Protein AF-A0A8T7GAC8-F1 (afdb_monomer_lite)

Structure (mmCIF, N/CA/C/O backbone):
data_AF-A0A8T7GAC8-F1
#
_entry.id   AF-A0A8T7GAC8-F1
#
loop_
_atom_site.group_PDB
_atom_site.id
_atom_site.type_symbol
_atom_site.label_atom_id
_atom_site.label_alt_id
_atom_site.label_comp_id
_atom_site.label_asym_id
_atom_site.label_entity_id
_atom_site.label_seq_id
_atom_site.pdbx_PDB_ins_code
_atom_site.Cartn_x
_atom_site.Cartn_y
_atom_site.Cartn_z
_atom_site.occupancy
_atom_site.B_iso_or_equiv
_atom_site.auth_seq_id
_atom_site.auth_comp_id
_atom_site.auth_asym_id
_atom_site.auth_atom_id
_atom_site.pdbx_PDB_model_num
ATOM 1 N N . MET A 1 1 ? 17.254 -42.361 -56.843 1.00 50.12 1 MET A N 1
ATOM 2 C CA . MET A 1 1 ? 17.935 -43.010 -55.703 1.00 50.12 1 MET A CA 1
ATOM 3 C C . MET A 1 1 ? 18.199 -41.938 -54.663 1.00 50.12 1 MET A C 1
ATOM 5 O O . MET A 1 1 ? 18.933 -41.005 -54.951 1.00 50.12 1 MET A O 1
ATOM 9 N N . ALA A 1 2 ? 17.476 -41.992 -53.544 1.00 44.59 2 ALA A N 1
ATOM 10 C CA . ALA A 1 2 ? 17.486 -40.969 -52.505 1.00 44.59 2 ALA A CA 1
ATOM 11 C C . ALA A 1 2 ? 18.712 -41.146 -51.600 1.00 44.59 2 ALA A C 1
ATOM 13 O O . ALA A 1 2 ? 18.831 -42.155 -50.909 1.00 44.59 2 ALA A O 1
ATOM 14 N N . SER A 1 3 ? 19.624 -40.179 -51.610 1.00 52.47 3 SER A N 1
ATOM 15 C CA . SER A 1 3 ? 20.714 -40.089 -50.640 1.00 52.47 3 SER A CA 1
ATOM 16 C C . SER A 1 3 ? 20.232 -39.300 -49.424 1.00 52.47 3 SER A C 1
ATOM 18 O O . SER A 1 3 ? 20.096 -38.078 -49.470 1.00 52.47 3 SER A O 1
ATOM 20 N N . LEU A 1 4 ? 19.942 -40.033 -48.350 1.00 46.16 4 LEU A N 1
ATOM 21 C CA . LEU A 1 4 ? 19.665 -39.512 -47.016 1.00 46.16 4 LEU A CA 1
ATOM 22 C C . LEU A 1 4 ? 20.983 -39.028 -46.396 1.00 46.16 4 LEU A C 1
ATOM 24 O O . LEU A 1 4 ? 21.808 -39.841 -45.980 1.00 46.16 4 LEU A O 1
ATOM 28 N N . PHE A 1 5 ? 21.186 -37.714 -46.317 1.00 52.62 5 PHE A N 1
ATOM 29 C CA . PHE A 1 5 ? 22.205 -37.149 -45.435 1.00 52.62 5 PHE A CA 1
ATOM 30 C C . PHE A 1 5 ? 21.656 -37.155 -44.006 1.00 52.62 5 PHE A C 1
ATOM 32 O O . PHE A 1 5 ? 20.862 -36.303 -43.618 1.00 52.62 5 PHE A O 1
ATOM 39 N N . TYR A 1 6 ? 22.066 -38.160 -43.233 1.00 48.47 6 TYR A N 1
ATOM 40 C C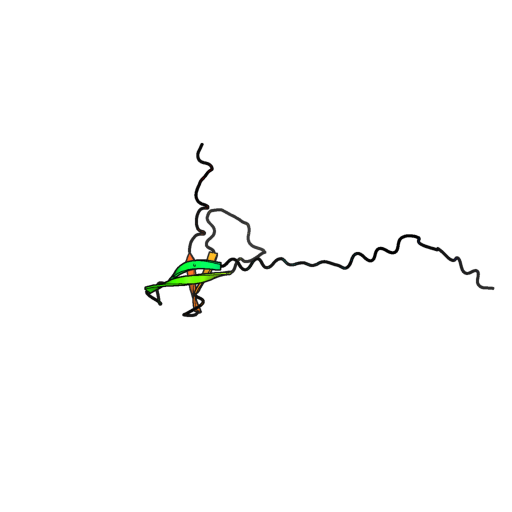A . TYR A 1 6 ? 21.907 -38.190 -41.783 1.00 48.47 6 TYR A CA 1
ATOM 41 C C . TYR A 1 6 ? 22.832 -37.137 -41.162 1.00 48.47 6 TYR A C 1
ATOM 43 O O . TYR A 1 6 ? 24.026 -37.378 -40.990 1.00 48.47 6 TYR A O 1
ATOM 51 N N . PHE A 1 7 ? 22.288 -35.971 -40.817 1.00 49.81 7 PHE A N 1
ATOM 52 C CA . PHE A 1 7 ? 22.952 -35.031 -39.916 1.00 49.81 7 PHE A CA 1
ATOM 53 C C . PHE A 1 7 ? 22.590 -35.431 -38.478 1.00 49.81 7 PHE A C 1
ATOM 55 O O . PHE A 1 7 ? 21.447 -35.297 -38.047 1.00 49.81 7 PHE A O 1
ATOM 62 N N . GLN A 1 8 ? 23.542 -36.032 -37.762 1.00 50.84 8 GLN A N 1
ATOM 63 C CA . GLN A 1 8 ? 23.407 -36.366 -36.343 1.00 50.84 8 GLN A CA 1
ATOM 64 C C . GLN A 1 8 ? 23.863 -35.173 -35.502 1.00 50.84 8 GLN A C 1
ATOM 66 O O . GLN A 1 8 ? 25.043 -35.058 -35.162 1.00 50.84 8 GLN A O 1
ATOM 71 N N . ASP A 1 9 ? 22.924 -34.306 -35.135 1.00 51.22 9 ASP A N 1
ATOM 72 C CA . ASP A 1 9 ? 23.166 -33.275 -34.130 1.00 51.22 9 ASP A CA 1
ATOM 73 C C . ASP A 1 9 ? 23.304 -33.909 -32.736 1.00 51.22 9 ASP A C 1
ATOM 75 O O . ASP A 1 9 ? 22.337 -34.267 -32.061 1.00 51.22 9 ASP A O 1
ATOM 79 N N . ARG A 1 10 ? 24.556 -34.040 -32.284 1.00 56.81 10 ARG A N 1
ATOM 80 C CA . ARG A 1 10 ? 24.924 -34.289 -30.884 1.00 56.81 10 ARG A CA 1
ATOM 81 C C . ARG A 1 10 ? 24.779 -33.003 -30.070 1.00 56.81 10 ARG A C 1
ATOM 83 O O . ARG A 1 10 ? 25.780 -32.392 -29.714 1.00 56.81 10 ARG A O 1
ATOM 90 N N . ASN A 1 11 ? 23.557 -32.595 -29.744 1.00 52.94 11 ASN A N 1
ATOM 91 C CA . ASN A 1 11 ? 23.307 -31.858 -28.498 1.00 52.94 11 ASN A CA 1
ATOM 92 C C . ASN A 1 11 ? 21.809 -31.755 -28.204 1.00 52.94 11 ASN A C 1
ATOM 94 O O . ASN A 1 11 ? 21.170 -30.716 -28.355 1.00 52.94 11 ASN A O 1
ATOM 98 N N . SER A 1 12 ? 21.239 -32.863 -27.741 1.00 50.97 12 SER A N 1
ATOM 99 C CA . SER A 1 12 ? 19.935 -32.882 -27.094 1.00 50.97 12 SER A CA 1
ATOM 100 C C . SER A 1 12 ? 20.018 -32.160 -25.747 1.00 50.97 12 SER A C 1
ATOM 102 O O . SER A 1 12 ? 20.210 -32.778 -24.700 1.00 50.97 12 SER A O 1
ATOM 104 N N . LYS A 1 13 ? 19.857 -30.841 -25.757 1.00 51.19 13 LYS A N 1
ATOM 105 C CA . LYS A 1 13 ? 19.338 -30.126 -24.594 1.00 51.19 13 LYS A CA 1
ATOM 106 C C . LYS A 1 13 ? 18.170 -29.283 -25.062 1.00 51.19 13 LYS A C 1
ATOM 108 O O . LYS A 1 13 ? 18.318 -28.139 -25.474 1.00 51.19 13 LYS A O 1
ATOM 113 N N . ALA A 1 14 ? 17.002 -29.914 -25.013 1.00 46.69 14 ALA A N 1
ATOM 114 C CA . ALA A 1 14 ? 15.731 -29.226 -24.955 1.00 46.69 14 ALA A CA 1
ATOM 115 C C . ALA A 1 14 ? 15.750 -28.327 -23.711 1.00 46.69 14 ALA A C 1
ATOM 117 O O . ALA A 1 14 ? 15.490 -28.778 -22.596 1.00 46.69 14 ALA A O 1
ATOM 118 N N . TYR A 1 15 ? 16.133 -27.066 -23.888 1.00 52.47 15 TYR A N 1
ATOM 119 C CA . TYR A 1 15 ? 15.866 -26.039 -22.896 1.00 52.47 15 TYR A CA 1
ATOM 120 C C . TYR A 1 15 ? 14.402 -25.656 -23.074 1.00 52.47 15 TYR A C 1
ATOM 122 O O . TYR A 1 15 ? 14.029 -24.935 -23.996 1.00 52.47 15 TYR A O 1
ATOM 130 N N . TYR A 1 16 ? 13.561 -26.245 -22.229 1.00 55.06 16 TYR A N 1
ATOM 131 C CA . TYR A 1 16 ? 12.168 -25.864 -22.073 1.00 55.06 16 TYR A CA 1
ATOM 132 C C . TYR A 1 16 ? 12.092 -24.351 -21.846 1.00 55.06 16 TYR A C 1
ATOM 134 O O . TYR A 1 16 ? 12.779 -23.812 -20.979 1.00 55.06 16 TYR A O 1
ATOM 142 N N . ASN A 1 17 ? 11.262 -23.681 -22.644 1.00 57.31 17 ASN A N 1
ATOM 143 C CA . ASN A 1 17 ? 10.931 -22.272 -22.495 1.00 57.31 17 ASN A CA 1
ATOM 144 C C . ASN A 1 17 ? 10.423 -22.010 -21.069 1.00 57.31 17 ASN A C 1
ATOM 146 O O . ASN A 1 17 ? 9.297 -22.382 -20.743 1.00 57.31 17 ASN A O 1
ATOM 150 N N . CYS A 1 18 ? 11.202 -21.333 -20.229 1.00 54.28 18 CYS A N 1
ATOM 151 C CA . CYS A 1 18 ? 10.656 -20.643 -19.070 1.00 54.28 18 CYS A CA 1
ATOM 152 C C . CYS A 1 18 ? 10.290 -19.222 -19.499 1.00 54.28 18 CYS A C 1
ATOM 154 O O . CYS A 1 18 ? 11.001 -18.258 -19.235 1.00 54.28 18 CYS A O 1
ATOM 156 N N . ILE A 1 19 ? 9.130 -19.076 -20.146 1.00 58.56 19 ILE A N 1
ATOM 157 C CA . ILE A 1 19 ? 8.395 -17.810 -20.067 1.00 58.56 19 ILE A CA 1
ATOM 158 C C . ILE A 1 19 ? 7.831 -17.761 -18.641 1.00 58.56 19 ILE A C 1
ATOM 160 O O . ILE A 1 19 ? 6.657 -18.017 -18.392 1.00 58.56 19 ILE A O 1
ATOM 164 N N . GLN A 1 20 ? 8.718 -17.530 -17.675 1.00 52.56 20 GLN A N 1
ATOM 165 C CA . GLN A 1 20 ? 8.357 -17.062 -16.350 1.00 52.56 20 GLN A CA 1
ATOM 166 C C . GLN A 1 20 ? 8.060 -15.575 -16.514 1.00 52.56 20 GLN A C 1
ATOM 168 O O . GLN A 1 20 ? 8.931 -14.720 -16.391 1.00 52.56 20 GLN A O 1
ATOM 173 N N . THR A 1 21 ? 6.817 -15.249 -16.865 1.00 52.41 21 THR A N 1
ATOM 174 C CA . THR A 1 21 ? 6.287 -13.934 -16.511 1.00 52.41 21 THR A CA 1
ATOM 175 C C . THR A 1 21 ? 6.142 -13.946 -15.000 1.00 52.41 21 THR A C 1
ATOM 177 O O . THR A 1 21 ? 5.120 -14.391 -14.474 1.00 52.41 21 THR A O 1
ATOM 180 N N . ASP A 1 22 ? 7.196 -13.527 -14.308 1.00 52.28 22 ASP A N 1
ATOM 181 C CA . ASP A 1 22 ? 7.183 -13.266 -12.877 1.00 52.28 22 ASP A CA 1
ATOM 182 C C . ASP A 1 22 ? 6.204 -12.115 -12.612 1.00 52.28 22 ASP A C 1
ATOM 184 O O . ASP A 1 22 ? 6.574 -10.950 -12.481 1.00 52.28 22 ASP A O 1
ATOM 188 N N . LEU A 1 23 ? 4.910 -12.430 -12.562 1.00 55.12 23 LEU A N 1
ATOM 189 C CA . LEU A 1 23 ? 3.904 -11.590 -11.933 1.00 55.12 23 LEU A CA 1
ATOM 190 C C . LEU A 1 23 ? 4.222 -11.610 -10.437 1.00 55.12 23 LEU A C 1
ATOM 192 O O . LEU A 1 23 ? 3.657 -12.386 -9.669 1.00 55.12 23 LEU A O 1
ATOM 196 N N . GLN A 1 24 ? 5.188 -10.787 -10.028 1.00 56.81 24 GLN A N 1
ATOM 197 C CA . GLN A 1 24 ? 5.452 -10.496 -8.627 1.00 56.81 24 GLN A CA 1
ATOM 198 C C . GLN A 1 24 ? 4.219 -9.793 -8.049 1.00 56.81 24 GLN A C 1
ATOM 200 O O . GLN A 1 24 ? 4.122 -8.567 -8.030 1.00 56.81 24 GLN A O 1
ATOM 205 N N . MET A 1 25 ? 3.251 -10.580 -7.5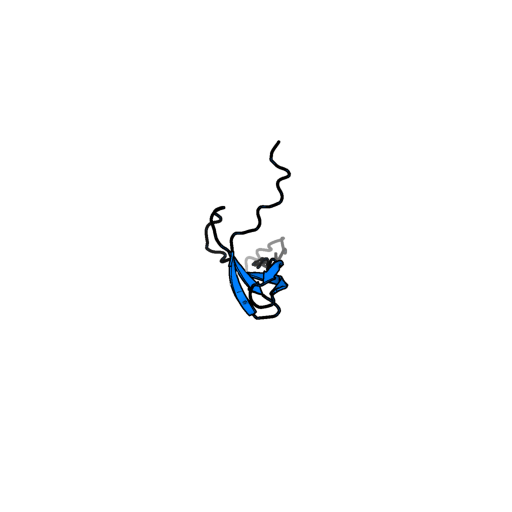81 1.00 63.25 25 MET A N 1
ATOM 206 C CA . MET A 1 25 ? 2.143 -10.086 -6.774 1.00 63.25 25 MET A CA 1
ATOM 207 C C . MET A 1 25 ? 2.698 -9.734 -5.396 1.00 63.25 25 MET A C 1
ATOM 209 O O . MET A 1 25 ? 2.745 -10.563 -4.490 1.00 63.25 25 MET A O 1
ATOM 213 N N . SER A 1 26 ? 3.204 -8.510 -5.258 1.00 78.12 26 SER A N 1
ATOM 214 C CA . SER A 1 26 ? 3.662 -8.018 -3.965 1.00 78.12 26 SER A CA 1
ATOM 215 C C . SER A 1 26 ? 2.452 -7.681 -3.093 1.00 78.12 26 SER A C 1
ATOM 217 O O . SER A 1 26 ? 1.528 -6.986 -3.515 1.00 78.12 26 SER A O 1
ATOM 219 N N . THR A 1 27 ? 2.439 -8.209 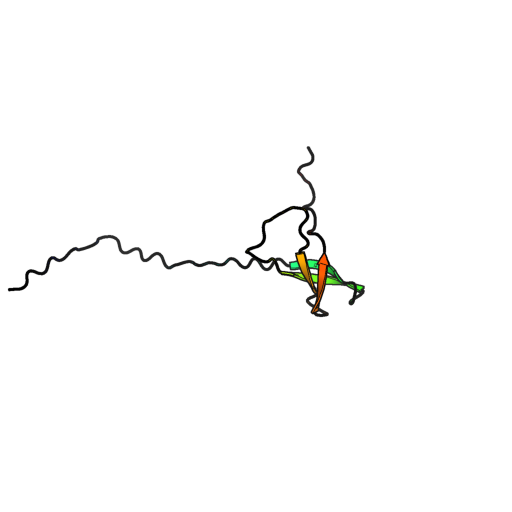-1.871 1.00 86.19 27 THR A N 1
ATOM 220 C CA . THR A 1 27 ? 1.426 -7.901 -0.856 1.00 86.19 27 THR A CA 1
ATOM 221 C C . THR A 1 27 ? 2.026 -6.957 0.179 1.00 86.19 27 THR A C 1
ATOM 223 O O . THR A 1 27 ? 3.032 -7.284 0.812 1.00 86.19 27 THR A O 1
ATOM 226 N N . GLU A 1 28 ? 1.412 -5.794 0.389 1.00 85.56 28 GLU A N 1
ATOM 227 C CA . GLU A 1 28 ? 1.843 -4.818 1.395 1.00 85.56 28 GLU A CA 1
ATOM 228 C C . GLU A 1 28 ? 0.794 -4.693 2.513 1.00 85.56 28 GLU A C 1
ATOM 230 O O . GLU A 1 28 ? -0.407 -4.577 2.261 1.00 85.56 28 GLU A O 1
ATOM 235 N N . LYS A 1 29 ? 1.236 -4.641 3.776 1.00 88.56 29 LYS A N 1
ATOM 236 C CA . LYS A 1 29 ? 0.347 -4.349 4.913 1.00 88.56 29 LYS A CA 1
ATOM 237 C C . LYS A 1 29 ? 0.122 -2.843 5.009 1.00 88.56 29 LYS A C 1
ATOM 239 O O . LYS A 1 29 ? 1.044 -2.090 5.318 1.00 88.56 29 LYS A O 1
ATOM 244 N N . ARG A 1 30 ? -1.112 -2.392 4.768 1.00 85.31 30 ARG A N 1
ATOM 245 C CA . ARG A 1 30 ? -1.490 -0.969 4.811 1.00 85.31 30 ARG A CA 1
ATOM 246 C C . ARG A 1 30 ? -2.790 -0.742 5.566 1.00 85.31 30 ARG A C 1
ATOM 248 O O . ARG A 1 30 ? -3.598 -1.646 5.762 1.00 85.31 30 ARG A O 1
ATOM 255 N N . PHE A 1 31 ? -2.985 0.498 6.004 1.00 87.38 31 PHE A N 1
ATOM 256 C CA . PHE A 1 31 ? -4.257 0.929 6.566 1.00 87.38 31 PHE A CA 1
ATOM 257 C C . PHE A 1 31 ? -5.292 1.099 5.448 1.00 87.38 31 PHE A C 1
ATOM 259 O O . PHE A 1 31 ? -5.057 1.836 4.480 1.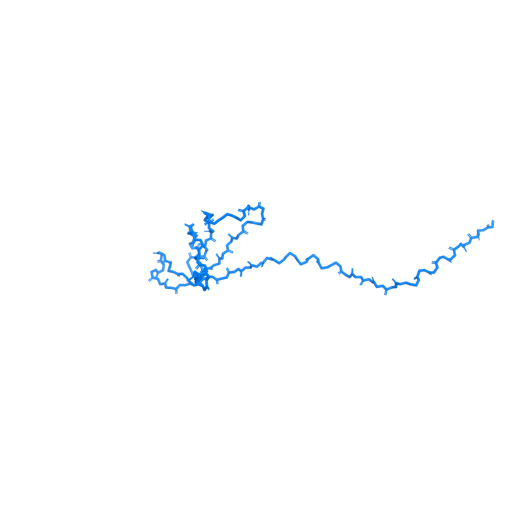00 87.38 31 PHE A O 1
ATOM 266 N N . CYS A 1 32 ? -6.417 0.399 5.585 1.00 87.75 32 CYS A N 1
ATOM 267 C CA . CYS A 1 32 ? -7.546 0.521 4.676 1.00 87.75 32 CYS A CA 1
ATOM 268 C C . CYS A 1 32 ? -8.544 1.547 5.214 1.00 87.75 32 CYS A C 1
ATOM 270 O O . CYS A 1 32 ? -9.040 1.401 6.329 1.00 87.75 32 CYS A O 1
ATOM 272 N N . ASP A 1 33 ? -8.900 2.526 4.385 1.00 85.94 33 ASP A N 1
ATOM 273 C CA . ASP A 1 33 ? -9.812 3.608 4.765 1.00 85.94 33 ASP A CA 1
ATOM 274 C C . ASP A 1 33 ? -11.255 3.105 4.992 1.00 85.94 33 ASP A C 1
ATOM 276 O O . ASP A 1 33 ? -11.992 3.686 5.780 1.00 85.94 33 ASP A O 1
ATOM 280 N N . LYS A 1 34 ? -11.649 1.981 4.364 1.00 89.06 34 LYS A N 1
ATOM 281 C CA . LYS A 1 34 ? -12.970 1.353 4.563 1.00 89.06 34 LYS A CA 1
ATOM 282 C C . LYS A 1 34 ? -13.037 0.402 5.754 1.00 89.06 34 LYS A C 1
ATOM 284 O O . LYS A 1 34 ? -14.033 0.393 6.462 1.00 89.06 34 LYS A O 1
ATOM 289 N N . CYS A 1 35 ? -12.011 -0.427 5.955 1.00 86.88 35 CYS A N 1
ATOM 290 C CA . CYS A 1 35 ? -11.981 -1.360 7.088 1.00 86.88 35 CYS A CA 1
ATOM 291 C C . CYS A 1 35 ? -11.580 -0.666 8.395 1.00 86.88 35 CYS A C 1
ATOM 293 O O . CYS A 1 35 ? -11.755 -1.249 9.458 1.00 86.88 35 CYS A O 1
ATOM 295 N N . MET A 1 36 ? -10.985 0.532 8.311 1.00 89.31 36 MET A N 1
ATOM 296 C CA . MET A 1 36 ? -10.380 1.263 9.430 1.00 89.31 36 MET A CA 1
ATOM 297 C C . MET A 1 36 ? -9.366 0.423 10.230 1.00 89.31 36 MET A C 1
ATOM 299 O O . MET A 1 36 ? -9.143 0.639 11.418 1.00 89.31 36 MET A O 1
ATOM 303 N N . GLN A 1 37 ? -8.741 -0.554 9.569 1.00 91.06 37 GLN A N 1
ATOM 304 C CA . GLN A 1 37 ? -7.813 -1.518 10.156 1.00 91.06 37 GLN A CA 1
ATOM 305 C C . GLN A 1 37 ? -6.621 -1.754 9.220 1.00 91.06 37 GLN A C 1
ATOM 307 O O . GLN A 1 37 ? -6.689 -1.511 8.006 1.00 91.06 37 GLN A O 1
ATOM 312 N N . ARG A 1 38 ? -5.509 -2.241 9.787 1.00 88.69 38 ARG A N 1
ATOM 313 C CA . ARG A 1 38 ? -4.347 -2.685 9.007 1.00 88.69 38 ARG A CA 1
ATOM 314 C C . ARG A 1 38 ? -4.666 -4.024 8.355 1.00 88.69 38 ARG A C 1
ATOM 316 O O . ARG A 1 38 ? -4.878 -5.011 9.045 1.00 88.69 38 ARG A O 1
ATOM 323 N N . THR A 1 39 ? -4.699 -4.030 7.030 1.00 91.06 39 THR A N 1
ATOM 324 C CA . THR A 1 39 ? -5.083 -5.178 6.205 1.00 91.06 39 THR A CA 1
ATOM 325 C C . THR A 1 39 ? -4.055 -5.400 5.101 1.00 91.06 39 THR A C 1
ATOM 327 O O . THR A 1 39 ? -3.275 -4.504 4.750 1.00 91.06 39 THR A O 1
ATOM 330 N N . GLU A 1 40 ? -4.030 -6.612 4.565 1.00 91.62 40 GLU A N 1
ATOM 331 C CA . GLU A 1 40 ? -3.168 -6.979 3.443 1.00 91.62 40 GLU A CA 1
ATOM 332 C C . GLU A 1 40 ? -3.748 -6.412 2.149 1.00 91.62 40 GLU A C 1
ATOM 334 O O . GLU A 1 40 ? -4.944 -6.567 1.877 1.00 91.62 40 GLU A O 1
ATOM 339 N N . HIS A 1 41 ? -2.914 -5.695 1.398 1.00 91.25 41 HIS A N 1
ATOM 340 C CA . HIS A 1 41 ? -3.276 -5.104 0.119 1.00 91.25 41 HIS A CA 1
ATOM 341 C C . HIS A 1 41 ? -2.416 -5.683 -0.997 1.00 91.25 41 HIS A C 1
ATOM 343 O O . HIS A 1 41 ? -1.187 -5.656 -0.908 1.00 91.25 41 HIS A O 1
ATOM 349 N N . ASP A 1 42 ? -3.074 -6.105 -2.070 1.00 90.38 42 ASP A N 1
ATOM 350 C CA . ASP A 1 42 ? -2.422 -6.576 -3.284 1.00 90.38 42 ASP A CA 1
ATOM 351 C C . ASP A 1 42 ? -1.983 -5.373 -4.114 1.00 90.38 42 ASP A C 1
ATOM 353 O O . ASP A 1 42 ? -2.773 -4.453 -4.380 1.00 90.38 42 ASP A O 1
ATOM 357 N N . VAL A 1 43 ? -0.711 -5.366 -4.507 1.00 87.31 43 VAL A N 1
ATOM 358 C CA . VAL A 1 43 ? -0.156 -4.346 -5.389 1.00 87.31 43 VAL A CA 1
ATOM 359 C C . VAL A 1 43 ? -0.337 -4.802 -6.826 1.00 87.31 43 VAL A C 1
ATOM 361 O O . VAL A 1 43 ? 0.240 -5.794 -7.263 1.00 87.31 43 VAL A O 1
ATOM 364 N N . VAL A 1 44 ? -1.137 -4.047 -7.572 1.00 84.75 44 VAL A N 1
ATOM 365 C CA . VAL A 1 44 ? -1.270 -4.228 -9.017 1.00 84.75 44 VAL A CA 1
ATOM 366 C C . VAL A 1 44 ? -0.328 -3.233 -9.683 1.00 84.75 44 VAL A C 1
ATOM 368 O O . VAL A 1 44 ? -0.578 -2.022 -9.669 1.00 84.75 44 VAL A O 1
ATOM 371 N N . GLU A 1 45 ? 0.784 -3.743 -10.210 1.00 77.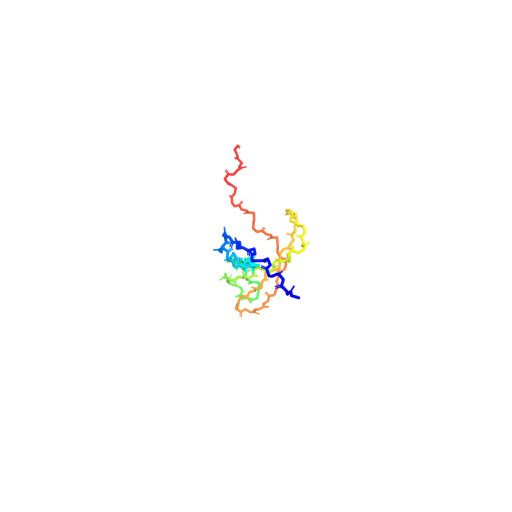19 45 GLU A N 1
ATOM 372 C CA . GLU A 1 45 ? 1.734 -2.977 -11.016 1.00 77.19 45 GLU A CA 1
ATOM 373 C C . GLU A 1 45 ? 1.539 -3.308 -12.496 1.00 77.19 45 GLU A C 1
ATOM 375 O O . GLU A 1 45 ? 1.596 -4.469 -12.890 1.00 77.19 45 GLU A O 1
ATOM 380 N N . ASP A 1 46 ? 1.317 -2.286 -13.325 1.00 70.50 46 ASP A N 1
ATOM 381 C CA . ASP A 1 46 ? 1.299 -2.479 -14.777 1.00 70.50 46 ASP A CA 1
ATOM 382 C C . ASP A 1 46 ? 2.736 -2.689 -15.286 1.00 70.50 46 ASP A C 1
ATOM 384 O O . ASP A 1 46 ? 3.579 -1.813 -15.023 1.00 70.50 46 ASP A O 1
ATOM 388 N N . PRO A 1 47 ? 3.011 -3.787 -16.021 1.00 66.94 47 PRO A N 1
ATOM 389 C CA . PRO A 1 47 ? 4.355 -4.150 -16.479 1.00 66.94 47 PRO A CA 1
ATOM 390 C C . PRO A 1 47 ? 4.894 -3.233 -17.586 1.00 66.94 47 PRO A C 1
ATOM 392 O O . PRO A 1 47 ? 6.102 -3.135 -17.768 1.00 66.94 47 PRO A O 1
ATOM 395 N N . GLU A 1 48 ? 4.020 -2.528 -18.306 1.00 65.62 48 GLU A N 1
ATOM 396 C CA . GLU A 1 48 ? 4.398 -1.611 -19.393 1.00 65.62 48 GLU A CA 1
ATOM 397 C C . GLU A 1 48 ? 4.787 -0.210 -18.886 1.00 65.62 48 GLU A C 1
ATOM 399 O O . GLU A 1 48 ? 5.315 0.628 -19.616 1.00 65.62 48 GLU A O 1
ATOM 404 N N . ALA A 1 49 ? 4.533 0.078 -17.610 1.00 63.34 49 ALA A N 1
ATOM 405 C CA . ALA A 1 49 ? 4.677 1.423 -17.086 1.00 63.34 49 ALA A CA 1
ATOM 406 C C . ALA A 1 49 ? 6.071 1.675 -16.490 1.00 63.34 49 ALA A C 1
ATOM 408 O O . ALA A 1 49 ? 6.523 1.005 -15.563 1.00 63.34 49 ALA A O 1
ATOM 409 N N . ILE A 1 50 ? 6.714 2.730 -16.996 1.00 66.81 50 ILE A N 1
ATOM 410 C CA . ILE A 1 50 ? 8.062 3.182 -16.631 1.00 66.81 50 ILE A CA 1
ATOM 411 C C . ILE A 1 50 ? 8.174 3.409 -15.110 1.00 66.81 50 ILE A C 1
ATOM 413 O O . ILE A 1 50 ? 7.412 4.179 -14.511 1.00 66.81 50 ILE A O 1
ATOM 417 N N . TYR A 1 51 ? 9.158 2.760 -14.480 1.00 62.88 51 TYR A N 1
ATOM 418 C CA . TYR A 1 51 ? 9.438 2.862 -13.046 1.00 62.88 51 TYR A CA 1
ATOM 419 C C . TYR A 1 51 ? 10.028 4.232 -12.688 1.00 62.88 51 TYR A C 1
ATOM 421 O O . TYR A 1 51 ? 11.237 4.442 -12.707 1.00 62.88 51 TYR A O 1
ATOM 429 N N . THR A 1 52 ? 9.168 5.185 -12.328 1.00 72.75 52 THR A N 1
ATOM 430 C CA . THR A 1 52 ? 9.592 6.463 -11.738 1.00 72.75 52 THR A CA 1
ATOM 431 C C . THR A 1 52 ? 9.196 6.535 -10.265 1.00 72.75 52 THR A C 1
ATOM 433 O O . THR A 1 52 ? 8.109 6.109 -9.873 1.00 72.75 52 THR A O 1
ATOM 436 N N . TYR A 1 53 ? 10.047 7.137 -9.429 1.00 66.50 53 TYR A N 1
ATOM 437 C CA . TYR A 1 53 ? 9.819 7.272 -7.979 1.00 66.50 53 TYR A CA 1
ATOM 438 C C . TYR A 1 53 ? 8.559 8.079 -7.605 1.00 66.50 53 TYR A C 1
ATOM 440 O O . TYR A 1 53 ? 8.109 8.047 -6.461 1.00 66.50 53 TYR A O 1
ATOM 448 N N . LYS A 1 54 ? 7.986 8.827 -8.557 1.00 69.38 54 LYS A N 1
ATOM 449 C CA . LYS A 1 54 ? 6.750 9.602 -8.370 1.00 69.38 54 LYS A CA 1
ATOM 450 C C . LYS A 1 54 ? 5.480 8.796 -8.679 1.00 69.38 54 LYS A C 1
ATOM 452 O O . LYS A 1 54 ? 4.383 9.309 -8.445 1.00 69.38 54 LYS A O 1
ATOM 457 N N . ARG A 1 55 ? 5.599 7.567 -9.199 1.00 76.44 55 ARG A N 1
ATOM 458 C CA . ARG A 1 55 ? 4.459 6.740 -9.622 1.00 76.44 55 ARG A CA 1
ATOM 459 C C . ARG A 1 55 ? 3.577 6.353 -8.429 1.00 76.44 55 ARG A C 1
ATOM 461 O O . ARG A 1 55 ? 4.054 6.009 -7.347 1.00 76.44 55 ARG A O 1
ATOM 468 N N . ARG A 1 56 ? 2.259 6.404 -8.640 1.00 81.19 56 ARG A N 1
ATOM 469 C CA . ARG A 1 56 ? 1.260 5.841 -7.720 1.00 81.19 56 ARG A CA 1
ATOM 470 C C . ARG A 1 56 ? 0.981 4.399 -8.134 1.00 81.19 56 ARG A C 1
ATOM 472 O O . ARG A 1 56 ? 0.834 4.131 -9.322 1.00 81.19 56 ARG A O 1
ATOM 479 N N . ARG A 1 57 ? 0.903 3.496 -7.160 1.00 85.56 57 ARG A N 1
ATOM 480 C CA . ARG A 1 57 ? 0.535 2.090 -7.364 1.00 85.56 57 ARG A CA 1
ATOM 481 C C . ARG A 1 57 ? -0.916 1.888 -6.944 1.00 85.56 57 ARG A C 1
ATOM 483 O O . ARG A 1 57 ? -1.416 2.616 -6.074 1.00 85.56 57 ARG A O 1
ATOM 490 N N . LYS A 1 58 ? -1.600 0.934 -7.574 1.00 88.25 58 LYS A N 1
ATOM 491 C CA . LYS A 1 58 ? -2.960 0.552 -7.194 1.00 88.25 58 LYS A CA 1
ATOM 492 C C . LYS A 1 58 ? -2.872 -0.525 -6.117 1.00 88.25 58 LYS A C 1
ATOM 494 O O . LYS A 1 58 ? -2.308 -1.587 -6.348 1.00 88.25 58 LYS A O 1
ATOM 499 N N . TYR A 1 59 ? -3.442 -0.228 -4.957 1.00 89.62 59 TYR A N 1
ATOM 500 C CA . TYR A 1 59 ? -3.523 -1.134 -3.818 1.00 89.62 59 TYR A CA 1
ATOM 501 C C . TYR A 1 59 ? -4.957 -1.619 -3.670 1.00 89.62 59 TYR A C 1
ATOM 503 O O . TYR A 1 59 ? -5.857 -0.793 -3.498 1.00 89.62 59 TYR A O 1
ATOM 511 N N . VAL A 1 60 ? -5.175 -2.930 -3.714 1.00 91.38 60 VAL A N 1
ATOM 512 C CA . VAL A 1 60 ? -6.494 -3.546 -3.530 1.00 91.38 60 VAL A CA 1
ATOM 513 C C . VAL A 1 60 ? -6.530 -4.233 -2.174 1.00 91.38 60 VAL A C 1
ATOM 515 O O . VAL A 1 60 ? -5.746 -5.135 -1.921 1.00 91.38 60 VAL A O 1
ATOM 518 N N . CYS A 1 61 ? -7.419 -3.800 -1.282 1.00 91.56 61 CYS A N 1
ATOM 519 C CA . CYS A 1 61 ? -7.581 -4.455 0.017 1.00 91.56 61 CYS A CA 1
ATOM 520 C C . CYS A 1 61 ? -8.169 -5.864 -0.159 1.00 91.56 61 CYS A C 1
ATOM 522 O O . CYS A 1 61 ? -9.243 -6.003 -0.744 1.00 91.56 61 CYS A O 1
ATOM 524 N N . SER A 1 62 ? -7.524 -6.880 0.413 1.00 90.31 62 SER A N 1
ATOM 525 C CA . SER A 1 62 ? -7.997 -8.276 0.394 1.00 90.31 62 SER A CA 1
ATOM 526 C C . SER A 1 62 ? -9.366 -8.464 1.067 1.00 90.31 62 SER A C 1
ATOM 528 O O . SER A 1 62 ? -10.171 -9.281 0.627 1.00 90.31 62 SER A O 1
ATOM 530 N N . GLN A 1 63 ? -9.664 -7.670 2.102 1.00 90.50 63 GLN A N 1
ATOM 531 C CA . GLN A 1 63 ? -10.873 -7.810 2.923 1.00 90.50 63 GLN A CA 1
ATOM 532 C C . GLN A 1 63 ? -12.097 -7.106 2.315 1.00 90.50 63 GLN A C 1
ATOM 534 O O . GLN A 1 63 ? -13.159 -7.704 2.172 1.00 90.50 63 GLN A O 1
ATOM 539 N N . CYS A 1 64 ? -11.969 -5.829 1.935 1.00 90.44 64 CYS A N 1
ATOM 540 C CA . CYS A 1 64 ? -13.099 -5.034 1.426 1.00 90.44 64 CYS A CA 1
ATOM 541 C C . CYS A 1 64 ? -13.082 -4.806 -0.090 1.00 90.44 64 CYS A C 1
ATOM 543 O O . CYS A 1 64 ? -13.970 -4.127 -0.610 1.00 90.44 64 CYS A O 1
ATOM 545 N N . LYS A 1 65 ? -12.060 -5.310 -0.797 1.00 90.19 65 LYS A N 1
ATOM 546 C CA . LYS A 1 65 ? -11.848 -5.141 -2.248 1.00 90.19 65 LYS A CA 1
ATOM 547 C C . LYS A 1 65 ? -11.796 -3.683 -2.713 1.00 90.19 65 LYS A C 1
ATOM 549 O O . LYS A 1 65 ? -11.919 -3.388 -3.899 1.00 90.19 65 LYS A O 1
ATOM 554 N N . HIS A 1 66 ? -11.604 -2.744 -1.788 1.00 89.69 66 HIS A N 1
ATOM 555 C CA . HIS A 1 66 ? -11.477 -1.338 -2.129 1.00 89.69 66 HIS A CA 1
ATOM 556 C C . HIS A 1 66 ? -10.105 -1.074 -2.743 1.00 89.69 66 HIS A C 1
ATOM 558 O O . HIS A 1 66 ? -9.077 -1.397 -2.143 1.00 89.69 66 HIS A O 1
ATOM 564 N N . SER A 1 67 ? -10.097 -0.471 -3.930 1.00 90.50 67 SER A N 1
ATOM 565 C CA . SER A 1 67 ? -8.873 -0.030 -4.585 1.00 90.50 67 SER A CA 1
ATOM 566 C C . SER A 1 67 ? -8.538 1.404 -4.199 1.00 90.50 67 SER A C 1
ATOM 568 O O . SER A 1 67 ? -9.375 2.293 -4.350 1.00 90.50 67 SER A O 1
ATOM 570 N N . SER A 1 68 ? -7.298 1.644 -3.788 1.00 86.81 68 SER A N 1
ATOM 571 C CA . SER A 1 68 ? -6.775 2.981 -3.518 1.00 86.81 68 SER A CA 1
ATOM 572 C C . SER A 1 68 ? -5.470 3.214 -4.276 1.00 86.81 68 SER A C 1
ATOM 574 O O . SER A 1 68 ? -4.652 2.308 -4.428 1.00 86.81 68 SER A O 1
ATOM 576 N N . PHE A 1 69 ? -5.269 4.437 -4.763 1.00 87.75 69 PHE A N 1
ATOM 577 C CA . PHE A 1 69 ? -4.022 4.838 -5.408 1.00 87.75 69 PHE A CA 1
ATOM 578 C C . PHE A 1 69 ? -3.143 5.543 -4.388 1.00 87.75 69 PHE A C 1
ATOM 580 O O . PHE A 1 69 ? -3.399 6.691 -4.018 1.00 87.75 69 PHE A O 1
ATOM 587 N N . LYS A 1 70 ? -2.098 4.860 -3.927 1.00 85.62 70 LYS A N 1
ATOM 588 C CA . LYS A 1 70 ? -1.163 5.398 -2.934 1.00 85.62 70 LYS A CA 1
ATOM 589 C C . LYS A 1 70 ? 0.249 5.392 -3.519 1.00 85.62 70 LYS A C 1
ATOM 591 O O . LYS A 1 70 ? 0.548 4.682 -4.481 1.00 85.62 70 LYS A O 1
ATOM 596 N N . ARG A 1 71 ? 1.126 6.243 -2.983 1.00 82.25 71 ARG A N 1
ATOM 597 C CA . ARG A 1 71 ? 2.553 6.186 -3.332 1.00 82.25 71 ARG A CA 1
ATOM 598 C C . ARG A 1 71 ? 3.146 4.891 -2.772 1.00 82.25 71 ARG A C 1
ATOM 600 O O . ARG A 1 71 ? 2.714 4.431 -1.704 1.00 82.25 71 ARG A O 1
ATOM 607 N N . GLY A 1 72 ? 4.108 4.322 -3.498 1.00 78.38 72 GLY A N 1
ATOM 608 C CA . GLY A 1 72 ? 4.915 3.209 -3.003 1.00 78.38 72 GLY A CA 1
ATOM 609 C C . GLY A 1 72 ? 5.533 3.562 -1.652 1.00 78.38 72 GLY A C 1
ATOM 610 O O . GLY A 1 72 ? 5.832 4.734 -1.397 1.00 78.38 72 GLY A O 1
ATOM 611 N N . LEU A 1 73 ? 5.656 2.578 -0.762 1.00 72.56 73 LEU A N 1
ATOM 612 C CA . LEU A 1 73 ? 6.410 2.789 0.467 1.00 72.56 73 LEU A CA 1
ATOM 613 C C . LEU A 1 73 ? 7.859 3.046 0.047 1.00 72.56 73 LEU A C 1
ATOM 615 O O . LEU A 1 73 ? 8.404 2.311 -0.777 1.00 72.56 73 LEU A O 1
ATOM 619 N N . ARG A 1 74 ? 8.475 4.110 0.571 1.00 68.50 74 ARG A N 1
ATOM 620 C CA . ARG A 1 74 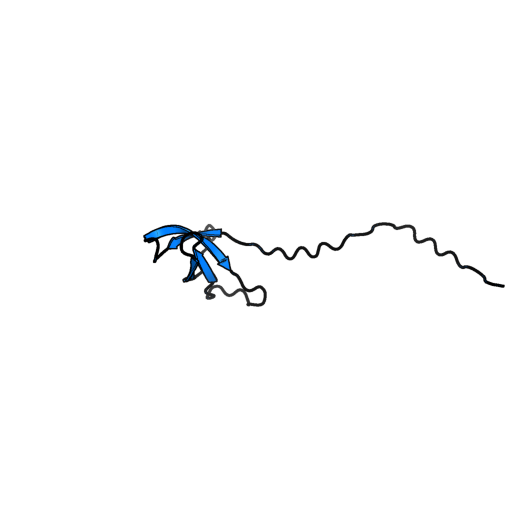? 9.916 4.288 0.391 1.00 68.50 74 ARG A CA 1
ATOM 621 C C . ARG A 1 74 ? 10.577 3.085 1.076 1.00 68.50 74 ARG A C 1
ATOM 623 O O . ARG A 1 74 ? 10.250 2.864 2.245 1.00 68.50 74 ARG A O 1
ATOM 630 N N . PRO A 1 75 ? 11.445 2.310 0.403 1.00 65.81 75 PRO A N 1
ATOM 631 C CA . PRO A 1 75 ? 12.235 1.308 1.107 1.00 65.81 75 PRO A CA 1
ATOM 632 C C . PRO A 1 75 ? 12.957 2.026 2.251 1.00 65.81 75 PRO A C 1
ATOM 634 O O . PRO A 1 75 ? 13.511 3.111 2.041 1.00 65.81 75 PRO A O 1
ATOM 637 N N . SER A 1 76 ? 12.828 1.500 3.473 1.00 58.03 76 SER A N 1
ATOM 638 C CA . SER A 1 76 ? 13.444 2.080 4.666 1.00 58.03 76 SER A CA 1
ATOM 639 C C . SER A 1 76 ? 14.924 2.280 4.378 1.00 58.03 76 SER A C 1
ATOM 641 O O . SER A 1 76 ? 15.638 1.339 4.047 1.00 58.03 76 SER A O 1
ATOM 643 N N . ALA A 1 77 ? 15.330 3.542 4.384 1.00 52.66 77 ALA A N 1
ATOM 644 C CA . ALA A 1 77 ? 16.622 3.977 3.912 1.00 52.66 77 ALA A CA 1
ATOM 645 C C . ALA A 1 77 ? 17.731 3.473 4.844 1.00 52.66 77 ALA A C 1
ATOM 647 O O . ALA A 1 77 ? 17.968 4.063 5.889 1.00 52.66 77 ALA A O 1
ATOM 648 N N . GLU A 1 78 ? 18.433 2.428 4.420 1.00 54.75 78 GLU A N 1
ATOM 649 C CA . GLU A 1 78 ? 19.802 2.124 4.862 1.00 54.75 78 GLU A CA 1
ATOM 650 C C . GLU A 1 78 ? 20.851 2.826 3.972 1.00 54.75 78 GLU A C 1
ATOM 652 O O . GLU A 1 78 ? 22.042 2.582 4.092 1.00 54.75 78 GLU A O 1
ATOM 657 N N . SER A 1 79 ? 20.424 3.716 3.064 1.00 49.44 79 SER A N 1
ATOM 658 C CA . SER A 1 79 ? 21.290 4.364 2.067 1.00 49.44 79 SER A CA 1
ATOM 659 C C . SER A 1 79 ? 21.289 5.900 2.154 1.00 49.44 79 SER A C 1
ATOM 661 O O . SER A 1 79 ? 21.262 6.585 1.130 1.00 49.44 79 SER A O 1
ATOM 663 N N . VAL A 1 80 ? 21.238 6.458 3.365 1.00 47.09 80 VAL A N 1
ATOM 664 C CA . VAL A 1 80 ? 21.644 7.853 3.619 1.00 47.09 80 VAL A CA 1
ATOM 665 C C . VAL A 1 80 ? 22.880 7.788 4.509 1.00 47.09 80 VAL A C 1
ATOM 667 O O . VAL A 1 80 ? 22.794 8.004 5.713 1.00 47.09 80 VAL A O 1
ATOM 670 N N . TYR A 1 81 ? 23.998 7.392 3.913 1.00 43.81 81 TYR A N 1
ATOM 671 C CA . TYR A 1 81 ? 25.339 7.532 4.469 1.00 43.81 81 TYR A CA 1
ATOM 672 C C . TYR A 1 81 ? 26.286 7.910 3.337 1.00 43.81 81 TYR A C 1
ATOM 674 O O . TYR A 1 81 ? 26.110 7.346 2.232 1.00 43.81 81 TYR A O 1
#

Sequence (81 aa):
MASLFYFQDRNSKAYYNCIQTDLQMSTEKRFCDKCMQRTEHDVVEDPEAIYTYKRRRKYVCSQCKHSSFKRGLRPSAESVY

Radius of gyration: 24.05 Å; chains: 1; bounding box: 38×53×66 Å

pLDDT: mean 70.89, std 16.54, range [43.81, 91.62]

Foldseek 3Di:
DDDDDDDDDPDPDPPDDPPPPPPVQDWDFDQDPVVNDTAIWTWDDDPPDDDDQPAWTWTQGPPPRDTDTHGDDDDPDPPPD

Secondary structure (DSSP, 8-state):
--------------------------EEEEEETTTTEEEEEEEE--TTS---TTPEEEEEETTT--EEEEEPPPPP-S---